Protein AF-A0A1Y4D441-F1 (afdb_monomer)

Structure (mmCIF, N/CA/C/O backbone):
data_AF-A0A1Y4D441-F1
#
_entry.id   AF-A0A1Y4D441-F1
#
loop_
_atom_site.group_PDB
_atom_site.id
_atom_site.type_symbol
_atom_site.label_atom_id
_atom_site.label_alt_id
_atom_site.label_comp_id
_atom_site.label_asym_id
_atom_site.label_entity_id
_atom_site.label_seq_id
_atom_site.pdbx_PDB_ins_code
_atom_site.Cartn_x
_atom_site.Cartn_y
_atom_site.Cartn_z
_atom_site.occupancy
_atom_site.B_iso_or_equiv
_atom_site.auth_seq_id
_atom_site.auth_comp_id
_atom_site.auth_asym_id
_atom_site.auth_atom_id
_atom_site.pdbx_PDB_model_num
ATOM 1 N N . MET A 1 1 ? 36.727 7.474 -5.753 1.00 64.50 1 MET A N 1
ATOM 2 C CA . MET A 1 1 ? 35.677 7.053 -4.798 1.00 64.50 1 MET A CA 1
ATOM 3 C C . MET A 1 1 ? 34.719 6.131 -5.535 1.00 64.50 1 MET A C 1
ATOM 5 O O . MET A 1 1 ? 34.261 6.515 -6.604 1.00 64.50 1 MET A O 1
ATOM 9 N N . ALA A 1 2 ? 34.480 4.909 -5.050 1.00 69.69 2 ALA A N 1
ATOM 10 C CA . ALA A 1 2 ? 33.515 4.010 -5.684 1.00 69.69 2 ALA A CA 1
ATOM 11 C C . ALA A 1 2 ? 32.107 4.611 -5.554 1.00 69.69 2 ALA A C 1
ATOM 13 O O . ALA A 1 2 ? 31.704 4.992 -4.457 1.00 69.69 2 ALA A O 1
ATOM 14 N N . ARG A 1 3 ? 31.375 4.732 -6.666 1.00 70.62 3 ARG A N 1
ATOM 15 C CA . ARG A 1 3 ? 29.980 5.189 -6.640 1.00 70.62 3 ARG A CA 1
ATOM 16 C C . ARG A 1 3 ? 29.168 4.163 -5.836 1.00 70.62 3 ARG A C 1
ATOM 18 O O . ARG A 1 3 ? 29.227 2.983 -6.191 1.00 70.62 3 ARG A O 1
ATOM 25 N N . PRO A 1 4 ? 28.430 4.562 -4.785 1.00 75.06 4 PRO A N 1
ATOM 26 C CA . PRO A 1 4 ? 27.561 3.641 -4.065 1.00 75.06 4 PRO A CA 1
ATOM 27 C C . PRO A 1 4 ? 26.627 2.946 -5.058 1.00 75.06 4 PRO A C 1
ATOM 29 O O . PRO A 1 4 ? 26.014 3.609 -5.901 1.00 75.06 4 PRO A O 1
ATOM 32 N N . LYS A 1 5 ? 26.541 1.612 -4.998 1.00 70.62 5 LYS A N 1
ATOM 33 C CA . LYS A 1 5 ? 25.556 0.869 -5.789 1.00 70.62 5 LYS A CA 1
ATOM 34 C C . LYS A 1 5 ? 24.178 1.230 -5.251 1.00 70.62 5 LYS A C 1
ATOM 36 O O . LYS A 1 5 ? 23.801 0.805 -4.161 1.00 70.62 5 LYS A O 1
ATOM 41 N N . LYS A 1 6 ? 23.462 2.058 -6.001 1.00 73.12 6 LYS A N 1
ATOM 42 C CA . LYS A 1 6 ? 22.105 2.462 -5.668 1.00 73.12 6 LYS A CA 1
ATOM 43 C C . LYS A 1 6 ? 21.176 1.255 -5.829 1.00 73.12 6 LYS A C 1
ATOM 45 O O . LYS A 1 6 ? 21.192 0.630 -6.885 1.00 73.12 6 LYS A O 1
ATOM 50 N N . LYS A 1 7 ? 20.437 0.901 -4.772 1.00 79.44 7 LYS A N 1
ATOM 51 C CA . LYS A 1 7 ? 19.600 -0.312 -4.738 1.00 79.44 7 LYS A CA 1
ATOM 52 C C . LYS A 1 7 ? 18.243 -0.127 -5.430 1.00 79.44 7 LYS A C 1
ATOM 54 O O . LYS A 1 7 ? 17.817 -1.035 -6.129 1.00 79.44 7 LYS A O 1
ATOM 59 N N . GLY A 1 8 ? 17.616 1.045 -5.314 1.00 86.44 8 GLY A N 1
ATOM 60 C CA . GLY A 1 8 ? 16.330 1.335 -5.957 1.00 86.44 8 GLY A CA 1
ATOM 61 C C . GLY A 1 8 ? 16.261 2.676 -6.687 1.00 86.44 8 GLY A C 1
ATOM 62 O O . GLY A 1 8 ? 17.275 3.310 -7.007 1.00 86.44 8 GLY A O 1
ATOM 63 N N . LEU A 1 9 ? 15.034 3.085 -6.993 1.00 88.75 9 LEU A N 1
ATOM 64 C CA . LEU A 1 9 ? 14.713 4.282 -7.763 1.00 88.75 9 LEU A CA 1
ATOM 65 C C . LEU A 1 9 ? 14.533 5.502 -6.842 1.00 88.75 9 LEU A C 1
ATOM 67 O O . LEU A 1 9 ? 14.065 5.360 -5.722 1.00 88.75 9 LEU A O 1
ATOM 71 N N . ASP A 1 10 ? 14.895 6.706 -7.317 1.00 89.44 10 ASP A N 1
ATOM 72 C CA . ASP A 1 10 ? 14.573 7.964 -6.589 1.00 89.44 10 ASP A CA 1
ATOM 73 C C . ASP A 1 10 ? 13.129 8.413 -6.855 1.00 89.44 10 ASP A C 1
ATOM 75 O O . ASP A 1 10 ? 12.592 9.271 -6.164 1.00 89.44 10 ASP A O 1
ATOM 79 N N . TYR A 1 11 ? 12.524 7.872 -7.911 1.00 90.56 11 TYR A N 1
ATOM 80 C CA . TYR A 1 11 ? 11.172 8.158 -8.356 1.00 90.56 11 TYR A CA 1
ATOM 81 C C . TYR A 1 11 ? 10.647 6.948 -9.126 1.00 90.56 11 TYR A C 1
ATOM 83 O O . TYR A 1 11 ? 11.420 6.209 -9.737 1.00 90.56 11 TYR A O 1
ATOM 91 N N . PHE A 1 12 ? 9.334 6.768 -9.148 1.00 90.50 12 PHE A N 1
ATOM 92 C CA . PHE A 1 12 ? 8.683 5.743 -9.955 1.00 90.50 12 PHE A CA 1
ATOM 93 C C . PHE A 1 12 ? 7.477 6.348 -10.682 1.00 90.50 1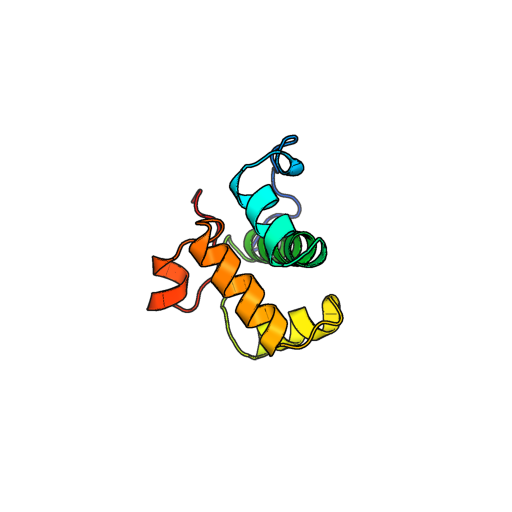2 PHE A C 1
ATOM 95 O O . PHE A 1 12 ? 6.873 7.303 -10.182 1.00 90.50 12 PHE A O 1
ATOM 102 N N . PRO A 1 13 ? 7.139 5.853 -11.884 1.00 90.25 13 PRO A N 1
ATOM 103 C CA . PRO A 1 13 ? 5.973 6.331 -12.607 1.00 90.25 13 PRO A CA 1
ATOM 104 C C . PRO A 1 13 ? 4.694 5.887 -11.892 1.00 90.25 13 PRO A C 1
ATOM 106 O O . PRO A 1 13 ? 4.534 4.721 -11.536 1.00 90.25 13 PRO A O 1
ATOM 109 N N . VAL A 1 14 ? 3.763 6.823 -11.722 1.00 90.50 14 VAL A N 1
ATOM 110 C CA . VAL A 1 14 ? 2.411 6.558 -11.226 1.00 90.50 14 VAL A CA 1
ATOM 111 C C . VAL A 1 14 ? 1.420 7.073 -12.254 1.00 90.50 14 VAL A C 1
ATOM 113 O O . VAL A 1 14 ? 1.553 8.200 -12.734 1.00 90.50 14 VAL A O 1
ATOM 116 N N . ASP A 1 15 ? 0.412 6.264 -12.576 1.00 92.00 15 ASP A N 1
ATOM 117 C CA . ASP A 1 15 ? -0.639 6.681 -13.495 1.00 92.00 15 ASP A CA 1
ATOM 118 C C . ASP A 1 15 ? -1.349 7.934 -12.974 1.00 92.00 15 ASP A C 1
ATOM 120 O O . ASP A 1 15 ? -1.841 7.983 -11.844 1.00 92.00 15 ASP A O 1
ATOM 124 N N . THR A 1 16 ? -1.500 8.940 -13.833 1.00 93.50 16 THR A N 1
ATOM 125 C CA . THR A 1 16 ? -2.197 10.191 -13.489 1.00 93.50 16 THR A CA 1
ATOM 126 C C . THR A 1 16 ? -3.667 9.964 -13.121 1.00 93.50 16 THR A C 1
ATOM 128 O O . THR A 1 16 ? -4.272 10.769 -12.412 1.00 93.50 16 THR A O 1
ATOM 131 N N . ASN A 1 17 ? -4.246 8.838 -13.548 1.00 94.44 17 ASN A N 1
ATOM 132 C CA . ASN A 1 17 ? -5.608 8.424 -13.228 1.00 94.44 17 ASN A CA 1
ATOM 133 C C . ASN A 1 17 ? -5.705 7.500 -11.994 1.00 94.44 17 ASN A C 1
ATOM 135 O O . ASN A 1 17 ? -6.783 6.955 -11.743 1.00 94.44 17 ASN A O 1
ATOM 139 N N . ILE A 1 18 ? -4.640 7.328 -11.198 1.00 94.88 18 ILE A N 1
ATOM 140 C CA . ILE A 1 18 ? -4.616 6.421 -10.033 1.00 94.88 18 ILE A CA 1
ATOM 141 C C . ILE A 1 18 ? -5.790 6.652 -9.070 1.00 94.88 18 ILE A C 1
ATOM 143 O O . ILE A 1 18 ? -6.389 5.706 -8.562 1.00 94.88 18 ILE A O 1
ATOM 147 N N . LEU A 1 19 ? -6.203 7.908 -8.884 1.00 94.19 19 LEU A N 1
ATOM 148 C CA . LEU A 1 19 ? -7.339 8.269 -8.031 1.00 94.19 19 LEU A CA 1
ATOM 149 C C . LEU A 1 19 ? -8.696 7.800 -8.588 1.00 94.19 19 LEU A C 1
ATOM 151 O O . LEU A 1 19 ? -9.661 7.656 -7.833 1.00 94.19 19 LEU A O 1
ATOM 155 N N . GLN A 1 20 ? -8.777 7.552 -9.896 1.00 94.50 20 GLN A N 1
ATOM 156 C CA . GLN A 1 20 ? -9.950 7.026 -10.595 1.00 94.50 20 GLN A CA 1
ATOM 157 C C . GLN A 1 20 ? -9.925 5.493 -10.708 1.00 94.50 20 GLN A C 1
ATOM 159 O O . GLN A 1 20 ? -10.965 4.889 -10.995 1.00 94.50 20 GLN A O 1
ATOM 164 N N . ASN A 1 21 ? -8.779 4.853 -10.439 1.00 95.12 21 ASN A N 1
ATOM 165 C CA . ASN A 1 21 ? -8.626 3.403 -10.483 1.00 95.12 21 ASN A CA 1
ATOM 166 C C . ASN A 1 21 ? -9.682 2.717 -9.596 1.00 95.12 21 ASN A C 1
ATOM 168 O O . ASN A 1 21 ? -9.870 3.054 -8.423 1.00 95.12 21 ASN A O 1
ATOM 172 N N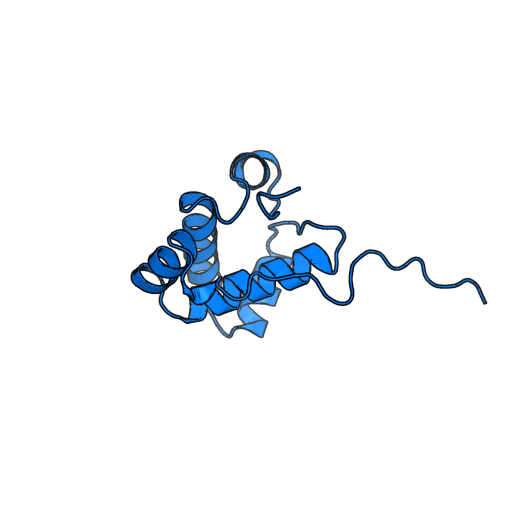 . LYS A 1 22 ? -10.387 1.724 -10.155 1.00 96.31 22 LYS A N 1
ATOM 173 C CA . LYS A 1 22 ? -11.496 1.033 -9.475 1.00 96.31 22 LYS A CA 1
ATOM 174 C C . LYS A 1 22 ? -11.062 0.379 -8.155 1.00 96.31 22 LYS A C 1
ATOM 176 O O . LYS A 1 22 ? -11.841 0.402 -7.204 1.00 96.31 22 LYS A O 1
ATOM 181 N N . LYS A 1 23 ? -9.848 -0.178 -8.081 1.00 95.69 23 LYS A N 1
ATOM 182 C CA . LYS A 1 23 ? -9.294 -0.813 -6.872 1.00 95.69 23 LYS A CA 1
ATOM 183 C C . LYS A 1 23 ? -8.990 0.236 -5.801 1.00 95.69 23 LYS A C 1
ATOM 185 O O . LYS A 1 23 ? -9.483 0.118 -4.685 1.00 95.69 23 LYS A O 1
ATOM 190 N N . VAL A 1 24 ? -8.314 1.325 -6.174 1.00 96.31 24 VAL A N 1
ATOM 191 C CA . VAL A 1 24 ? -8.011 2.452 -5.270 1.00 96.31 24 VAL A CA 1
ATOM 192 C C . VAL A 1 24 ? -9.289 3.105 -4.735 1.00 96.31 24 VAL A C 1
ATOM 194 O O . VAL A 1 24 ? -9.409 3.377 -3.543 1.00 96.31 24 VAL A O 1
ATOM 197 N N . ARG A 1 25 ? -10.309 3.301 -5.580 1.00 97.44 25 ARG A N 1
ATOM 198 C CA . ARG A 1 25 ? -11.613 3.819 -5.134 1.00 97.44 25 ARG A CA 1
ATOM 199 C C . ARG A 1 25 ? -12.311 2.884 -4.144 1.00 97.44 25 ARG A C 1
ATOM 201 O O . ARG A 1 25 ? -12.948 3.366 -3.210 1.00 97.44 25 ARG A O 1
ATOM 208 N N . ARG A 1 26 ? -12.205 1.562 -4.332 1.00 97.50 26 ARG A N 1
ATOM 209 C CA . ARG A 1 26 ? -12.741 0.562 -3.390 1.00 97.50 26 ARG A CA 1
ATOM 210 C C . ARG A 1 26 ? -11.987 0.574 -2.062 1.00 97.50 26 ARG A C 1
ATOM 212 O O . ARG A 1 26 ? -12.647 0.531 -1.029 1.00 97.50 26 ARG A O 1
ATOM 219 N N . LEU A 1 27 ? -10.658 0.693 -2.098 1.00 97.62 27 LEU A N 1
ATOM 220 C CA . LEU A 1 27 ? -9.814 0.836 -0.910 1.00 97.62 27 LEU A CA 1
ATOM 221 C C . LEU A 1 27 ? -10.256 2.051 -0.089 1.00 97.62 27 LEU A C 1
ATOM 223 O O . LEU A 1 27 ? -10.664 1.902 1.059 1.00 97.62 27 LEU A O 1
ATOM 227 N N . LYS A 1 28 ? -10.317 3.227 -0.727 1.00 96.38 28 LYS A N 1
ATOM 228 C CA . LYS A 1 28 ? -10.749 4.477 -0.084 1.00 96.38 28 LYS A CA 1
ATOM 229 C C . LYS A 1 28 ? -12.149 4.395 0.517 1.00 96.38 28 LYS A C 1
ATOM 231 O O . LYS A 1 28 ? -12.400 4.955 1.575 1.00 96.38 28 LYS A O 1
ATOM 236 N N . ARG A 1 29 ? -13.075 3.699 -0.151 1.00 96.81 29 ARG A N 1
ATOM 237 C CA . ARG A 1 29 ? -14.447 3.525 0.345 1.00 96.81 29 ARG A CA 1
ATOM 238 C C . ARG A 1 29 ? -14.520 2.646 1.598 1.00 96.81 29 ARG A C 1
ATOM 240 O O . ARG A 1 29 ? -15.427 2.842 2.394 1.00 96.81 29 ARG A O 1
ATOM 247 N N . ARG A 1 30 ? -13.634 1.656 1.733 1.00 96.25 30 ARG A N 1
ATOM 248 C CA . ARG A 1 30 ? -13.673 0.662 2.820 1.00 96.25 30 ARG A CA 1
ATOM 249 C C . ARG A 1 30 ? -12.805 1.041 4.018 1.00 96.25 30 ARG A C 1
ATOM 251 O O . ARG A 1 30 ? -13.222 0.796 5.137 1.00 96.25 30 ARG A O 1
ATOM 258 N N . ALA A 1 31 ? -11.637 1.630 3.773 1.00 95.06 31 ALA A N 1
ATOM 259 C CA . ALA A 1 31 ? -10.631 1.929 4.795 1.00 95.06 31 ALA A CA 1
ATOM 260 C C . ALA A 1 31 ? -10.254 3.424 4.860 1.00 95.06 31 ALA A C 1
ATOM 262 O O . ALA A 1 31 ? -9.287 3.811 5.509 1.00 95.06 31 ALA A O 1
ATOM 263 N N . GLY A 1 32 ? -11.015 4.287 4.180 1.00 94.44 32 GLY A N 1
ATOM 264 C CA . GLY A 1 32 ? -10.808 5.731 4.207 1.00 94.44 32 GLY A CA 1
ATOM 265 C C . GLY A 1 32 ? -9.622 6.211 3.370 1.00 94.44 32 GLY A C 1
ATOM 266 O O . GLY A 1 32 ? -8.969 5.466 2.639 1.00 94.44 32 GLY A O 1
ATOM 267 N N . HIS A 1 33 ? -9.361 7.515 3.444 1.00 94.62 33 HIS A N 1
ATOM 268 C CA . HIS A 1 33 ? -8.309 8.157 2.656 1.00 94.62 33 HIS A CA 1
ATOM 269 C C . HIS A 1 33 ? -6.902 7.774 3.114 1.00 94.62 33 HIS A C 1
ATOM 271 O O . HIS A 1 33 ? -6.005 7.717 2.275 1.00 94.62 33 HIS A O 1
ATOM 277 N N . VAL A 1 34 ? -6.7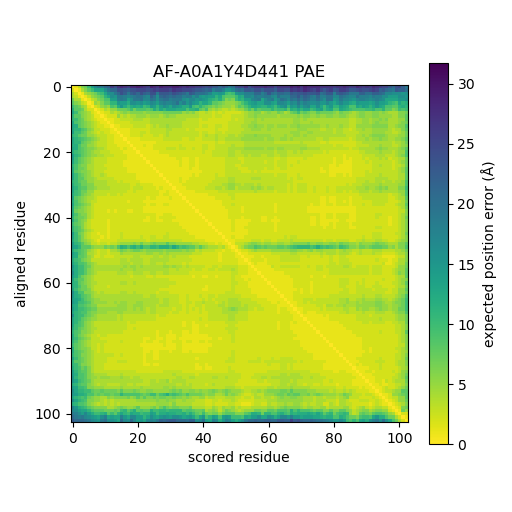18 7.462 4.399 1.00 95.50 34 VAL A N 1
ATOM 278 C CA . VAL A 1 34 ? -5.395 7.114 4.928 1.00 95.50 34 VAL A CA 1
ATOM 279 C C . VAL A 1 34 ? -4.888 5.792 4.357 1.00 95.50 34 VAL A C 1
ATOM 281 O O . VAL A 1 34 ? -3.713 5.687 4.033 1.00 95.50 34 VAL A O 1
ATOM 284 N N . ALA A 1 35 ? -5.777 4.841 4.060 1.00 95.88 35 ALA A N 1
ATOM 285 C CA . ALA A 1 35 ? -5.395 3.617 3.360 1.00 95.88 35 ALA A CA 1
ATOM 286 C C . ALA A 1 35 ? -4.765 3.887 1.981 1.00 95.88 35 ALA A C 1
ATOM 288 O O . ALA A 1 35 ? -3.901 3.140 1.534 1.00 95.88 35 ALA A O 1
ATOM 289 N N . PHE A 1 36 ? -5.162 4.964 1.293 1.00 96.12 36 PHE A N 1
ATOM 290 C CA . PHE A 1 36 ? -4.509 5.358 0.042 1.00 96.12 36 PHE A CA 1
ATOM 291 C C . PHE A 1 36 ? -3.115 5.958 0.271 1.00 96.12 36 PHE A C 1
ATOM 293 O O . PHE A 1 36 ? -2.221 5.706 -0.533 1.00 96.12 36 PHE A O 1
ATOM 300 N N . VAL A 1 37 ? -2.926 6.718 1.354 1.00 96.00 37 VAL A N 1
ATOM 301 C CA . VAL A 1 37 ? -1.607 7.238 1.748 1.00 96.00 37 VAL A CA 1
ATOM 302 C C . VAL A 1 37 ? -0.672 6.079 2.085 1.00 96.00 37 VAL A C 1
ATOM 304 O O . VAL A 1 37 ? 0.408 6.001 1.513 1.00 96.00 37 VAL A O 1
ATOM 307 N N . LEU A 1 38 ? -1.133 5.125 2.900 1.00 96.94 38 LEU A N 1
ATOM 308 C CA . LEU A 1 38 ? -0.405 3.897 3.227 1.00 96.94 38 LEU A CA 1
ATOM 309 C C . LEU A 1 38 ? -0.039 3.096 1.968 1.00 96.94 38 LEU A C 1
ATOM 311 O O . LEU A 1 38 ? 1.100 2.670 1.814 1.00 96.94 38 LEU A O 1
ATOM 315 N N . TYR A 1 39 ? -0.978 2.939 1.030 1.00 96.06 39 TYR A N 1
ATOM 316 C CA . TYR A 1 39 ? -0.708 2.267 -0.243 1.00 96.06 39 TYR A CA 1
ATOM 317 C C . TYR A 1 39 ? 0.419 2.948 -1.034 1.00 96.06 39 TYR A C 1
ATOM 319 O O . TYR A 1 39 ? 1.312 2.271 -1.537 1.00 96.06 39 TYR A O 1
ATOM 327 N N . LEU A 1 40 ? 0.393 4.281 -1.140 1.00 95.19 40 LEU A N 1
ATOM 328 C CA . LEU A 1 40 ? 1.454 5.031 -1.815 1.00 95.19 40 LEU A CA 1
ATOM 329 C C . LEU A 1 40 ? 2.790 4.944 -1.074 1.00 95.19 40 LEU A C 1
ATOM 331 O O . LEU A 1 40 ? 3.808 4.777 -1.738 1.00 95.19 40 LEU A O 1
ATOM 335 N N . GLN A 1 41 ? 2.787 5.018 0.259 1.00 95.50 41 GLN A N 1
ATOM 336 C CA . GLN A 1 41 ? 3.995 4.886 1.075 1.00 95.50 41 GLN A CA 1
ATOM 337 C C . GLN A 1 41 ? 4.686 3.542 0.813 1.00 95.50 41 GLN A C 1
ATOM 339 O O . GLN A 1 41 ? 5.857 3.511 0.450 1.00 95.50 41 GLN A O 1
ATOM 344 N N . ILE A 1 42 ? 3.932 2.441 0.860 1.00 95.50 42 ILE A N 1
ATOM 345 C CA . ILE A 1 42 ? 4.472 1.102 0.595 1.00 95.50 42 ILE A CA 1
ATOM 346 C C . ILE A 1 42 ? 5.022 0.994 -0.834 1.00 95.50 42 ILE A C 1
ATOM 348 O O . ILE A 1 42 ? 6.065 0.377 -1.048 1.00 95.50 42 ILE A O 1
ATOM 352 N N . LEU A 1 43 ? 4.360 1.598 -1.832 1.00 94.88 43 LEU A N 1
ATOM 353 C CA . LEU A 1 43 ? 4.908 1.644 -3.191 1.00 94.88 43 LEU A CA 1
ATOM 354 C C . LEU A 1 43 ? 6.244 2.395 -3.233 1.00 94.88 43 LEU A C 1
ATOM 356 O O . LEU A 1 43 ? 7.186 1.887 -3.840 1.00 94.88 43 LEU A O 1
ATOM 360 N N . CYS A 1 44 ? 6.347 3.558 -2.581 1.00 93.81 44 CYS A N 1
ATOM 361 C CA . CYS A 1 44 ? 7.609 4.288 -2.463 1.00 93.81 44 CYS A CA 1
ATOM 362 C C . CYS A 1 44 ? 8.708 3.390 -1.886 1.00 93.81 44 CYS A C 1
ATOM 364 O O . CYS A 1 44 ? 9.778 3.285 -2.486 1.00 93.81 44 CYS A O 1
ATOM 366 N N . ASP A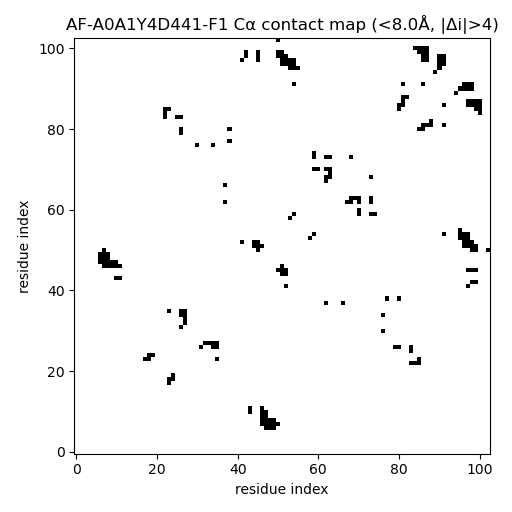 1 45 ? 8.420 2.686 -0.793 1.00 94.00 45 ASP A N 1
ATOM 367 C CA . ASP A 1 45 ? 9.393 1.824 -0.124 1.00 94.00 45 ASP A CA 1
ATOM 368 C C . ASP A 1 45 ? 9.795 0.633 -1.001 1.00 94.00 45 ASP A C 1
ATOM 370 O O . ASP A 1 45 ? 10.977 0.294 -1.079 1.00 94.00 45 ASP A O 1
ATOM 374 N N . CYS A 1 46 ? 8.846 0.040 -1.735 1.00 93.06 46 CYS A N 1
ATOM 375 C CA . CYS A 1 46 ? 9.131 -1.015 -2.706 1.00 93.06 46 CYS A CA 1
ATOM 376 C C . CYS A 1 46 ? 10.099 -0.514 -3.780 1.00 93.06 46 CYS A C 1
ATOM 378 O O . CYS A 1 46 ? 11.149 -1.117 -4.000 1.00 93.06 46 CYS A O 1
ATOM 380 N N . TYR A 1 47 ? 9.790 0.599 -4.448 1.00 92.38 47 TYR A N 1
ATOM 381 C CA . TYR A 1 47 ? 10.626 1.110 -5.537 1.00 92.38 47 TYR A CA 1
ATOM 382 C C . TYR A 1 47 ? 11.973 1.664 -5.050 1.00 92.38 47 TYR A C 1
ATOM 384 O O . TYR A 1 47 ? 12.967 1.554 -5.775 1.00 92.38 47 TYR A O 1
ATOM 392 N N . ALA A 1 48 ? 12.050 2.177 -3.821 1.00 91.88 48 ALA A N 1
ATOM 393 C CA . ALA A 1 48 ? 13.303 2.584 -3.187 1.00 91.88 48 ALA A CA 1
ATOM 394 C C . ALA A 1 48 ? 14.206 1.385 -2.824 1.00 91.88 48 ALA A C 1
ATOM 396 O O . ALA A 1 48 ? 15.433 1.518 -2.839 1.00 91.88 48 ALA A O 1
ATOM 397 N N . ASN A 1 49 ? 13.623 0.203 -2.574 1.00 87.81 49 ASN A N 1
ATOM 398 C CA . ASN A 1 49 ? 14.320 -0.983 -2.062 1.00 87.81 49 ASN A CA 1
ATOM 399 C C . ASN A 1 49 ? 14.361 -2.187 -3.023 1.00 87.81 49 ASN A C 1
ATOM 401 O O . ASN A 1 49 ? 14.496 -3.325 -2.582 1.00 87.81 49 ASN A O 1
ATOM 405 N N . SER A 1 50 ? 14.400 -1.964 -4.340 1.00 83.88 50 SER A N 1
ATOM 406 C CA . SER A 1 50 ? 14.507 -3.029 -5.369 1.00 83.88 50 SER A CA 1
ATOM 407 C C . SER A 1 50 ? 13.191 -3.769 -5.669 1.00 83.88 50 SER A C 1
ATOM 409 O O . SER A 1 50 ? 13.192 -4.971 -5.917 1.00 83.88 50 SER A O 1
ATOM 411 N N . TYR A 1 51 ? 12.087 -3.020 -5.732 1.00 88.19 51 TYR A N 1
ATOM 412 C CA . TYR A 1 51 ? 10.740 -3.420 -6.176 1.00 88.19 51 TYR A CA 1
ATOM 413 C C . TYR A 1 51 ? 9.906 -4.267 -5.205 1.00 88.19 51 TYR A C 1
ATOM 415 O O . TYR A 1 51 ? 8.783 -4.660 -5.531 1.00 88.19 51 TYR A O 1
ATOM 423 N N . PHE A 1 52 ? 10.400 -4.512 -3.997 1.00 91.31 52 PHE A N 1
ATOM 424 C CA . PHE A 1 52 ? 9.635 -5.188 -2.960 1.00 91.31 52 PHE A CA 1
ATOM 425 C C . PHE A 1 52 ? 10.103 -4.775 -1.566 1.00 91.31 52 PHE A C 1
ATOM 427 O O . PHE A 1 52 ? 11.232 -4.316 -1.391 1.00 91.31 52 PHE A O 1
ATOM 434 N N . VAL A 1 53 ? 9.241 -4.979 -0.576 1.00 93.50 53 VAL A N 1
ATOM 435 C CA . VAL A 1 53 ? 9.574 -4.861 0.849 1.00 93.50 53 VAL A CA 1
ATOM 436 C C . VAL A 1 53 ? 9.119 -6.104 1.594 1.00 93.50 53 VAL A C 1
ATOM 438 O O . VAL A 1 53 ? 8.138 -6.749 1.217 1.00 93.50 53 VAL A O 1
ATOM 441 N N . LYS A 1 54 ? 9.846 -6.459 2.652 1.00 94.12 54 LYS A N 1
ATOM 442 C CA . LYS A 1 54 ? 9.474 -7.574 3.521 1.00 94.12 54 LYS A CA 1
ATOM 443 C C . LYS A 1 54 ? 8.437 -7.099 4.539 1.00 94.12 54 LYS A C 1
ATOM 445 O O . LYS A 1 54 ? 8.616 -6.063 5.164 1.00 94.12 54 LYS A O 1
ATOM 450 N N . TRP A 1 55 ? 7.376 -7.871 4.716 1.00 95.06 55 TRP A N 1
ATOM 451 C CA . TRP A 1 55 ? 6.283 -7.611 5.645 1.00 95.06 55 TRP A CA 1
ATOM 452 C C . TRP A 1 55 ? 6.572 -8.180 7.044 1.00 95.06 55 TRP A C 1
ATOM 454 O O . TRP A 1 55 ? 5.924 -9.120 7.506 1.00 95.06 55 TRP A O 1
ATOM 464 N N . ASN A 1 56 ? 7.584 -7.636 7.720 1.00 93.94 56 ASN A N 1
ATOM 465 C CA . ASN A 1 56 ? 7.968 -8.018 9.086 1.00 93.94 56 ASN A CA 1
ATOM 466 C C . ASN A 1 56 ? 7.463 -7.017 10.143 1.00 93.94 56 ASN A C 1
ATOM 468 O O . ASN A 1 56 ? 6.921 -5.968 9.804 1.00 93.94 56 ASN A O 1
ATOM 472 N N . ASP A 1 57 ? 7.655 -7.355 11.423 1.00 94.00 57 ASP A N 1
ATOM 473 C CA . ASP A 1 57 ? 7.281 -6.500 12.560 1.00 94.00 57 ASP A CA 1
ATOM 474 C C . ASP A 1 57 ? 7.968 -5.129 12.505 1.00 94.00 57 ASP A C 1
ATOM 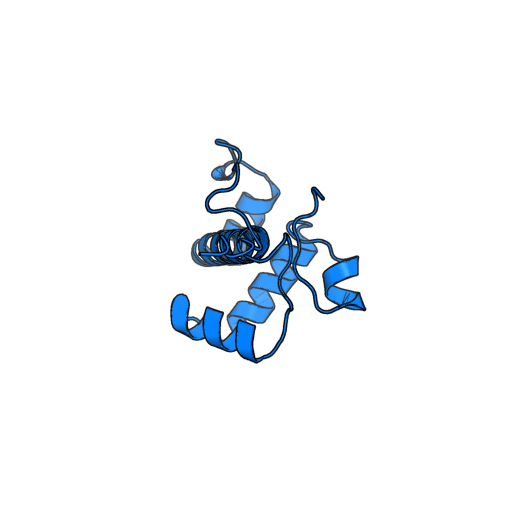476 O O . ASP A 1 57 ? 7.305 -4.111 12.661 1.00 94.00 57 ASP A O 1
ATOM 480 N N . ASP A 1 58 ? 9.265 -5.085 12.184 1.00 95.25 58 ASP A N 1
ATOM 481 C CA . ASP A 1 58 ? 10.010 -3.820 12.109 1.00 95.25 58 ASP A CA 1
ATOM 482 C C . ASP A 1 58 ? 9.400 -2.853 11.083 1.00 95.25 58 ASP A C 1
ATOM 484 O O . ASP A 1 58 ? 9.236 -1.667 11.360 1.00 95.25 58 ASP A O 1
ATOM 488 N N . TYR A 1 59 ? 9.020 -3.360 9.904 1.00 95.12 59 TYR A N 1
ATOM 489 C CA . TYR A 1 59 ? 8.406 -2.534 8.867 1.00 95.12 59 TYR A CA 1
ATOM 490 C C . TYR A 1 59 ? 6.979 -2.104 9.239 1.00 95.12 59 TYR A C 1
ATOM 492 O O . TYR A 1 59 ? 6.568 -0.986 8.928 1.00 95.12 59 TYR A O 1
ATOM 500 N N . ARG A 1 60 ? 6.218 -2.955 9.944 1.00 94.69 60 ARG A N 1
ATOM 501 C CA . ARG A 1 60 ? 4.905 -2.575 10.493 1.00 94.69 60 ARG A CA 1
ATOM 502 C C . ARG A 1 60 ? 5.030 -1.436 11.501 1.00 94.69 6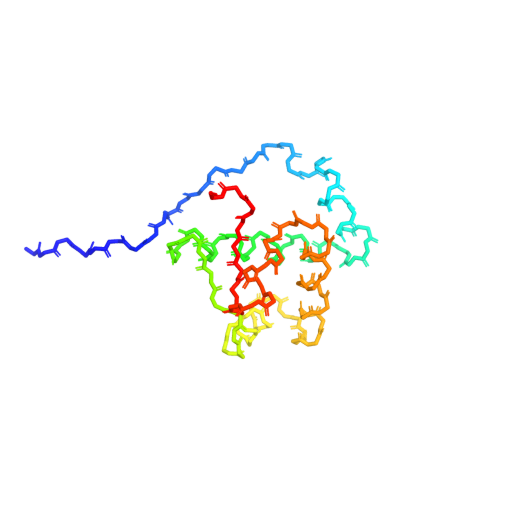0 ARG A C 1
ATOM 504 O O . ARG A 1 60 ? 4.251 -0.485 11.425 1.00 94.69 60 ARG A O 1
ATOM 511 N N . LEU A 1 61 ? 6.020 -1.509 12.386 1.00 94.88 61 LEU A N 1
ATOM 512 C CA . LEU A 1 61 ? 6.299 -0.475 13.374 1.00 94.88 61 LEU A CA 1
ATOM 513 C C . LEU A 1 61 ? 6.714 0.844 12.704 1.00 94.88 61 LEU A C 1
ATOM 515 O O . LEU A 1 61 ? 6.157 1.889 13.025 1.00 94.88 61 LEU A O 1
ATOM 519 N N . GLU A 1 62 ? 7.606 0.799 11.710 1.00 95.31 62 GLU A N 1
ATOM 520 C CA . GLU A 1 62 ? 8.014 1.984 10.937 1.00 95.31 62 GLU A CA 1
ATOM 521 C C . GLU A 1 62 ? 6.817 2.656 10.233 1.00 95.31 62 GLU A C 1
ATOM 523 O O . GLU A 1 62 ? 6.667 3.883 10.241 1.00 95.31 62 GLU A O 1
ATOM 528 N N . LEU A 1 63 ? 5.910 1.862 9.655 1.00 95.38 63 LEU A N 1
ATOM 529 C CA . LEU A 1 63 ? 4.677 2.378 9.054 1.00 95.38 63 LEU A CA 1
ATOM 530 C C . LEU A 1 63 ? 3.718 2.970 10.098 1.00 95.38 63 LEU A C 1
ATOM 532 O O . LEU A 1 63 ? 3.087 3.996 9.840 1.00 95.38 63 LEU A O 1
ATOM 536 N N . SER A 1 64 ? 3.618 2.340 11.268 1.00 94.62 64 SER A N 1
ATOM 537 C CA . SER A 1 64 ? 2.809 2.816 12.395 1.00 94.62 64 SER A CA 1
ATOM 538 C C . SER A 1 64 ? 3.286 4.177 12.890 1.00 94.62 64 SER A C 1
ATOM 540 O O . SER A 1 64 ? 2.482 5.099 13.030 1.00 94.62 64 SER A O 1
ATOM 542 N N . GLU A 1 65 ? 4.598 4.340 13.056 1.00 94.44 65 GLU A N 1
ATOM 543 C CA . GLU A 1 65 ? 5.212 5.598 13.478 1.00 94.44 65 GLU A CA 1
ATOM 544 C C . GLU A 1 65 ? 5.100 6.690 12.408 1.00 94.44 65 GLU A C 1
ATOM 546 O O . GLU A 1 65 ? 4.808 7.840 12.729 1.00 94.44 65 GLU A O 1
ATOM 551 N N . SER A 1 66 ? 5.294 6.350 11.131 1.00 92.19 66 SER A N 1
ATOM 552 C CA . SER A 1 66 ? 5.277 7.339 10.042 1.00 92.19 66 SER A CA 1
ATOM 553 C C . SER A 1 66 ? 3.881 7.859 9.690 1.00 92.19 66 SER A C 1
ATOM 555 O O . SER A 1 66 ? 3.747 9.011 9.273 1.00 92.19 66 SER A O 1
ATOM 557 N N . ILE A 1 67 ? 2.843 7.028 9.830 1.00 91.94 67 ILE A N 1
ATOM 558 C CA . ILE A 1 67 ? 1.457 7.369 9.462 1.00 91.94 67 ILE A CA 1
ATOM 559 C C . ILE A 1 67 ? 0.590 7.641 10.707 1.00 91.94 67 ILE A C 1
ATOM 561 O O . ILE A 1 67 ? -0.550 8.086 10.574 1.00 91.94 67 ILE A O 1
ATOM 565 N N . GLU A 1 68 ? 1.131 7.426 11.910 1.00 93.50 68 GLU A N 1
ATOM 566 C CA . GLU A 1 68 ? 0.446 7.579 13.202 1.00 93.50 68 GLU A CA 1
ATOM 567 C C . GLU A 1 68 ? -0.816 6.696 13.313 1.00 93.50 68 GLU A C 1
ATOM 569 O O . GLU A 1 68 ? -1.867 7.110 13.810 1.00 93.50 68 GLU A O 1
ATOM 574 N N . ILE A 1 69 ? -0.728 5.450 12.833 1.00 94.06 69 ILE A N 1
ATOM 575 C CA . ILE A 1 69 ? -1.816 4.460 12.870 1.00 94.06 69 ILE A CA 1
ATOM 576 C C . ILE A 1 69 ? -1.340 3.189 13.561 1.00 94.06 69 ILE A C 1
ATOM 578 O O . ILE A 1 69 ? -0.262 2.697 13.280 1.00 94.06 69 ILE A O 1
ATOM 582 N N . GLN A 1 70 ? -2.193 2.609 14.405 1.00 94.88 70 GLN A N 1
ATOM 583 C CA . GLN A 1 70 ? -1.905 1.348 15.091 1.00 94.88 70 GLN A CA 1
ATOM 584 C C . GLN A 1 70 ? -1.611 0.199 14.112 1.00 94.88 70 GLN A C 1
ATOM 586 O O . GLN A 1 70 ? -2.297 0.043 13.097 1.00 94.88 70 GLN A O 1
ATOM 591 N N . GLU A 1 71 ? -0.653 -0.657 14.465 1.00 94.19 71 GLU A N 1
ATOM 592 C CA . GLU A 1 71 ? -0.213 -1.789 13.636 1.00 94.19 71 GLU A CA 1
ATOM 593 C C . GLU A 1 71 ? -1.369 -2.714 13.220 1.00 94.19 71 GLU A C 1
ATOM 595 O O . GLU A 1 71 ? -1.450 -3.106 12.056 1.00 94.19 71 GLU A O 1
ATOM 600 N N . ASP A 1 72 ? -2.326 -2.974 14.118 1.00 94.75 72 ASP A N 1
ATOM 601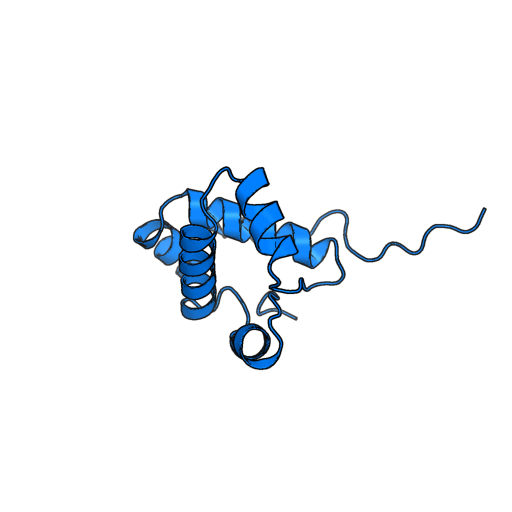 C CA . ASP A 1 72 ? -3.519 -3.783 13.827 1.00 94.75 72 ASP A CA 1
ATOM 602 C C . ASP A 1 72 ? -4.371 -3.199 12.688 1.00 94.75 72 ASP A C 1
ATOM 604 O O . ASP A 1 72 ? -4.937 -3.925 11.866 1.00 94.75 72 ASP A O 1
ATOM 608 N N . GLU A 1 73 ? -4.501 -1.872 12.635 1.00 95.31 73 GLU A N 1
ATOM 609 C CA . GLU A 1 73 ? -5.246 -1.191 11.575 1.00 95.31 73 GLU A CA 1
ATOM 610 C C . GLU A 1 73 ? -4.455 -1.191 10.266 1.00 95.31 73 GLU A C 1
ATOM 612 O O . GLU A 1 73 ? -5.029 -1.442 9.204 1.00 95.31 73 GLU A O 1
ATOM 617 N N . ILE A 1 74 ? -3.134 -1.005 10.331 1.00 95.94 74 ILE A N 1
ATOM 618 C CA . ILE A 1 74 ? -2.240 -1.150 9.176 1.00 95.94 74 ILE A CA 1
ATOM 619 C C . ILE A 1 74 ? -2.355 -2.556 8.584 1.00 95.94 74 ILE A C 1
ATOM 621 O O . ILE A 1 74 ? -2.535 -2.698 7.372 1.00 95.94 74 ILE A O 1
ATOM 625 N N . GLU A 1 75 ? -2.327 -3.597 9.416 1.00 95.56 75 GLU A N 1
ATOM 626 C CA . GLU A 1 75 ? -2.441 -4.977 8.957 1.00 95.56 75 GLU A CA 1
ATOM 627 C C . GLU A 1 75 ? -3.779 -5.225 8.250 1.00 95.56 75 GLU A C 1
ATOM 629 O O . GLU A 1 75 ? -3.808 -5.775 7.143 1.00 95.56 75 GLU A O 1
ATOM 634 N N . LYS A 1 76 ? -4.894 -4.756 8.823 1.00 96.38 76 LYS A N 1
ATOM 635 C CA . LYS A 1 76 ? -6.216 -4.839 8.177 1.00 96.38 76 LYS A CA 1
ATOM 636 C C . LYS A 1 76 ? -6.235 -4.120 6.828 1.00 96.38 76 LYS A C 1
ATOM 638 O O . LYS A 1 76 ? -6.791 -4.646 5.859 1.00 96.38 76 LYS A O 1
ATOM 643 N N . MET A 1 77 ? -5.634 -2.932 6.741 1.00 97.12 77 MET A N 1
ATOM 644 C CA . MET A 1 77 ? -5.565 -2.164 5.497 1.00 97.12 77 MET A CA 1
ATOM 645 C C . MET A 1 77 ? -4.722 -2.874 4.436 1.00 97.12 77 MET A C 1
ATOM 647 O O . MET A 1 77 ? -5.153 -2.955 3.286 1.00 97.12 77 MET A O 1
ATOM 651 N N . VAL A 1 78 ? -3.565 -3.428 4.801 1.00 96.56 78 VAL A N 1
ATOM 652 C CA . VAL A 1 78 ? -2.689 -4.156 3.871 1.00 96.56 78 VAL A CA 1
ATOM 653 C C . VAL A 1 78 ? -3.350 -5.439 3.375 1.00 96.56 78 VAL A C 1
ATOM 655 O O . VAL A 1 78 ? -3.378 -5.674 2.166 1.00 96.56 78 VAL A O 1
ATOM 658 N N . ARG A 1 79 ? -3.994 -6.214 4.256 1.00 96.38 79 ARG A N 1
ATOM 659 C CA . ARG A 1 79 ? -4.789 -7.387 3.849 1.00 96.38 79 ARG A CA 1
ATOM 660 C C . ARG A 1 79 ? -5.888 -7.004 2.855 1.00 96.38 79 ARG A C 1
ATOM 662 O O . ARG A 1 79 ? -6.052 -7.662 1.830 1.00 96.38 79 ARG A O 1
ATOM 669 N N . LEU A 1 80 ? -6.571 -5.879 3.079 1.00 97.25 80 LEU A N 1
ATOM 670 C CA . LEU A 1 80 ? -7.549 -5.351 2.126 1.00 97.25 80 LEU A CA 1
ATOM 671 C C . LEU A 1 80 ? -6.911 -4.949 0.780 1.00 97.25 80 LEU A C 1
ATOM 673 O O . LEU A 1 80 ? -7.533 -5.132 -0.268 1.00 97.25 80 LEU A O 1
ATOM 677 N N . MET A 1 81 ? -5.698 -4.391 0.772 1.00 96.62 81 MET A N 1
ATOM 678 C CA . MET A 1 81 ? -4.982 -4.063 -0.469 1.00 96.62 81 MET A CA 1
ATOM 679 C C . MET A 1 81 ? -4.635 -5.323 -1.270 1.00 96.62 81 MET A C 1
ATOM 681 O O . MET A 1 81 ? -4.837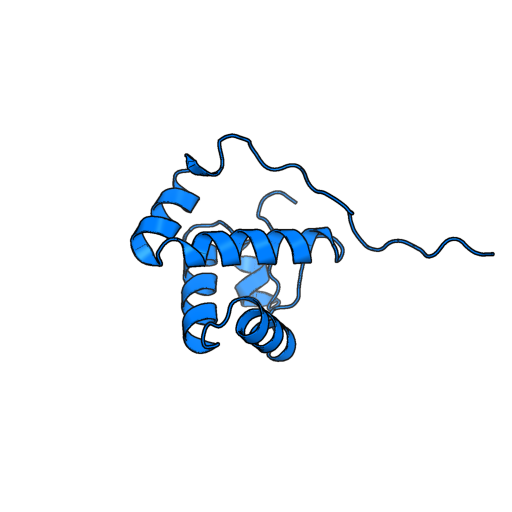 -5.341 -2.488 1.00 96.62 81 MET A O 1
ATOM 685 N N . VAL A 1 82 ? -4.195 -6.387 -0.595 1.00 96.00 82 VAL A N 1
ATOM 686 C CA . VAL A 1 82 ? -3.963 -7.709 -1.197 1.00 96.00 82 VAL A CA 1
ATOM 687 C C . VAL A 1 82 ? -5.270 -8.291 -1.749 1.00 96.00 82 VAL A C 1
ATOM 689 O O . VAL A 1 82 ? -5.316 -8.747 -2.890 1.00 96.00 82 VAL A O 1
ATOM 692 N N . ASP A 1 83 ? -6.380 -8.178 -1.015 1.00 95.88 83 ASP A N 1
ATOM 693 C CA . ASP A 1 83 ? -7.705 -8.615 -1.479 1.00 95.88 83 ASP A CA 1
ATOM 694 C C . ASP A 1 83 ? -8.227 -7.856 -2.701 1.00 95.88 83 ASP A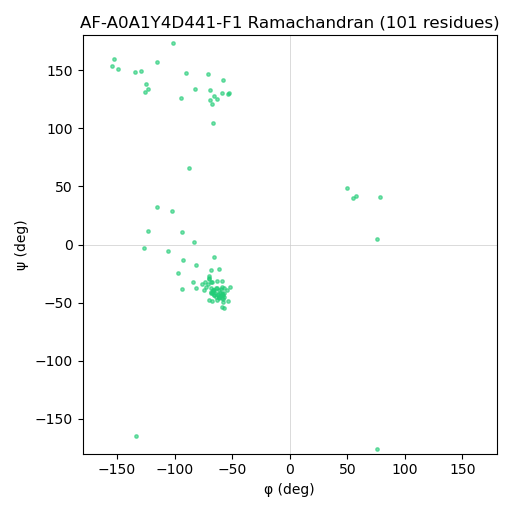 C 1
ATOM 696 O O . ASP A 1 83 ? -8.958 -8.399 -3.532 1.00 95.88 83 ASP A O 1
ATOM 700 N N . LEU A 1 84 ? -7.852 -6.587 -2.836 1.00 95.62 84 LEU A N 1
ATOM 701 C CA . LEU A 1 84 ? -8.180 -5.770 -3.998 1.00 95.62 84 LEU A CA 1
ATOM 702 C C . LEU A 1 84 ? -7.213 -5.990 -5.172 1.00 95.62 84 LEU A C 1
ATOM 704 O O . LEU A 1 84 ? -7.384 -5.343 -6.211 1.00 95.62 84 LEU A O 1
ATOM 708 N N . ASN A 1 85 ? -6.240 -6.900 -5.043 1.00 94.19 85 ASN A N 1
ATOM 709 C CA . ASN A 1 85 ? -5.158 -7.143 -5.997 1.00 94.19 85 ASN A CA 1
ATOM 710 C C . ASN A 1 85 ? -4.363 -5.859 -6.300 1.00 94.19 85 ASN A C 1
ATOM 712 O O . ASN A 1 85 ? -4.090 -5.559 -7.467 1.00 94.19 85 ASN A O 1
ATOM 716 N N . LEU A 1 86 ? -4.106 -5.034 -5.280 1.00 94.38 86 LEU A N 1
ATOM 717 C CA . LEU A 1 86 ? -3.172 -3.903 -5.362 1.00 94.38 86 LEU A CA 1
ATOM 718 C C . LEU A 1 86 ? -1.728 -4.362 -5.115 1.00 94.38 86 LEU A C 1
ATOM 720 O O . LEU A 1 86 ? -0.813 -3.836 -5.743 1.00 94.38 86 LEU A O 1
ATOM 724 N N . PHE A 1 87 ? -1.559 -5.385 -4.277 1.00 95.06 87 PHE A N 1
ATOM 725 C CA . PHE A 1 87 ? -0.315 -6.127 -4.094 1.00 95.06 87 PHE A CA 1
ATOM 726 C C . PHE A 1 87 ? -0.484 -7.574 -4.549 1.00 95.06 87 PHE A C 1
ATOM 728 O O . PHE A 1 87 ? -1.611 -8.081 -4.608 1.00 95.06 87 PHE A O 1
ATOM 735 N N . ASP A 1 88 ? 0.629 -8.220 -4.890 1.00 92.88 88 ASP A N 1
ATOM 736 C CA . ASP A 1 88 ? 0.630 -9.631 -5.262 1.00 92.88 88 ASP A CA 1
ATOM 737 C C . ASP A 1 88 ? 0.292 -10.514 -4.051 1.00 92.88 88 ASP A C 1
ATOM 739 O O . ASP A 1 88 ? 0.973 -10.492 -3.024 1.00 92.88 88 ASP A O 1
ATOM 743 N N . ARG A 1 89 ? -0.785 -11.295 -4.176 1.00 92.81 89 ARG A N 1
ATOM 744 C CA . ARG A 1 89 ? -1.263 -12.175 -3.106 1.00 92.81 89 ARG A CA 1
ATOM 745 C C . ARG A 1 89 ? -0.313 -13.334 -2.836 1.00 92.81 89 ARG A C 1
ATOM 747 O O . ARG A 1 89 ? -0.096 -13.661 -1.676 1.00 92.81 89 ARG A O 1
ATOM 754 N N . ALA A 1 90 ? 0.232 -13.955 -3.879 1.00 90.62 90 ALA A N 1
ATOM 755 C CA . ALA A 1 90 ? 1.086 -15.122 -3.720 1.00 90.62 90 ALA A CA 1
ATOM 756 C C . ALA A 1 90 ? 2.392 -14.744 -3.011 1.00 90.62 90 ALA A C 1
ATOM 758 O O . ALA A 1 90 ? 2.842 -15.484 -2.142 1.00 90.62 90 ALA A O 1
ATOM 759 N N . MET A 1 91 ? 2.959 -13.581 -3.333 1.00 91.12 91 MET A N 1
ATOM 760 C CA . MET A 1 91 ? 4.149 -13.057 -2.661 1.00 91.12 91 MET A CA 1
ATOM 761 C C . MET A 1 91 ? 3.867 -12.663 -1.209 1.00 91.12 91 MET A C 1
ATOM 763 O O . MET A 1 91 ? 4.698 -12.910 -0.335 1.00 91.12 91 MET A O 1
ATOM 767 N N . PHE A 1 92 ? 2.691 -12.098 -0.930 1.00 92.50 92 PHE A N 1
ATOM 768 C CA . PHE A 1 92 ? 2.316 -11.749 0.436 1.00 92.50 92 PHE A CA 1
ATOM 769 C C . PHE A 1 92 ? 2.100 -12.991 1.308 1.00 92.50 92 PHE A C 1
ATOM 771 O O . PHE A 1 92 ? 2.666 -13.075 2.389 1.00 92.50 92 PHE A O 1
ATOM 778 N N . GLU A 1 93 ? 1.328 -13.972 0.832 1.00 89.88 93 GLU A N 1
ATOM 779 C CA . GLU A 1 93 ? 0.953 -15.153 1.623 1.00 89.88 93 GLU A CA 1
ATOM 780 C C . GLU A 1 93 ? 2.086 -16.180 1.770 1.00 89.88 93 GLU A C 1
ATOM 782 O O . GLU A 1 93 ? 2.177 -16.828 2.809 1.00 89.88 93 GLU A O 1
ATOM 787 N N . ASN A 1 94 ? 2.944 -16.352 0.756 1.00 88.50 94 ASN A N 1
ATOM 788 C CA . ASN A 1 94 ? 3.982 -17.393 0.779 1.00 88.50 94 ASN A CA 1
ATOM 789 C C . ASN A 1 94 ? 5.358 -16.889 1.229 1.00 88.50 94 ASN A C 1
ATOM 791 O O . ASN A 1 94 ? 6.189 -17.688 1.664 1.00 88.50 94 ASN A O 1
ATOM 795 N N . ASN A 1 95 ? 5.632 -15.591 1.078 1.00 86.56 95 ASN A N 1
ATOM 796 C CA . ASN A 1 95 ? 6.972 -15.037 1.262 1.00 86.56 95 ASN A CA 1
ATOM 797 C C . ASN A 1 95 ? 7.014 -13.863 2.248 1.00 86.56 95 ASN A C 1
ATOM 799 O O . ASN A 1 95 ? 8.110 -13.359 2.498 1.00 86.56 95 ASN A O 1
ATOM 803 N N . ASP A 1 96 ? 5.868 -13.427 2.788 1.00 91.06 96 ASP A N 1
ATOM 804 C CA . ASP A 1 96 ? 5.737 -12.202 3.586 1.00 91.06 96 ASP A CA 1
ATOM 805 C C . ASP A 1 96 ? 6.374 -11.005 2.868 1.00 91.06 96 ASP A C 1
ATOM 807 O O . ASP A 1 96 ? 7.201 -10.279 3.423 1.00 91.06 96 ASP A O 1
ATOM 811 N N . VAL A 1 97 ? 6.050 -10.826 1.585 1.00 91.62 97 VAL A N 1
ATOM 812 C CA . VAL A 1 97 ? 6.603 -9.755 0.749 1.00 91.62 97 VAL A CA 1
ATOM 813 C C . VAL A 1 97 ? 5.483 -8.948 0.109 1.00 91.62 97 VAL A C 1
ATOM 815 O O . VAL A 1 97 ? 4.576 -9.495 -0.516 1.00 91.62 97 VAL A O 1
ATOM 818 N N . LEU A 1 98 ? 5.586 -7.624 0.210 1.00 90.56 98 LEU A N 1
ATOM 819 C CA . LEU A 1 98 ? 4.753 -6.698 -0.543 1.00 90.56 98 LEU A CA 1
ATOM 820 C C . LEU A 1 98 ? 5.485 -6.278 -1.810 1.00 90.56 98 LEU A C 1
ATOM 822 O O . LEU A 1 98 ? 6.624 -5.810 -1.779 1.00 90.56 98 LEU A O 1
ATOM 826 N N . THR A 1 99 ? 4.807 -6.454 -2.937 1.00 89.69 99 THR A N 1
ATOM 827 C CA . THR A 1 99 ? 5.283 -6.023 -4.244 1.00 89.69 99 THR A CA 1
ATOM 828 C C . THR A 1 99 ? 4.103 -5.664 -5.137 1.00 89.69 99 THR A C 1
ATOM 830 O O . THR A 1 99 ? 2.988 -6.174 -4.966 1.00 89.69 99 THR A O 1
ATOM 833 N N . SER A 1 100 ? 4.326 -4.738 -6.066 1.00 78.94 100 SER A N 1
ATOM 834 C CA . SER A 1 100 ? 3.291 -4.337 -7.013 1.00 78.94 100 SER A CA 1
ATOM 835 C C . SER A 1 100 ? 3.039 -5.457 -8.027 1.00 78.94 100 SER A C 1
ATOM 837 O O . SER A 1 100 ? 3.965 -6.146 -8.433 1.00 78.94 100 SER A O 1
ATOM 839 N N . VAL A 1 101 ? 1.795 -5.602 -8.484 1.00 69.69 101 VAL A N 1
ATOM 840 C CA . VAL A 1 101 ? 1.374 -6.684 -9.403 1.00 69.69 101 VAL A CA 1
ATOM 841 C C . VAL A 1 101 ? 2.024 -6.592 -10.801 1.00 69.69 101 VAL A C 1
ATOM 843 O O . VAL A 1 101 ? 1.906 -7.515 -11.594 1.00 69.69 101 VAL A O 1
ATOM 846 N N . ASN A 1 102 ? 2.688 -5.478 -11.126 1.00 58.16 102 ASN A N 1
ATOM 847 C CA . ASN A 1 102 ? 3.203 -5.162 -12.466 1.00 58.16 102 ASN A CA 1
ATOM 848 C C . ASN A 1 102 ? 4.722 -5.390 -12.630 1.00 58.16 102 ASN A C 1
ATOM 850 O O . ASN A 1 102 ? 5.349 -4.697 -13.433 1.00 58.16 102 ASN A O 1
ATOM 854 N N . ILE A 1 103 ? 5.318 -6.323 -11.881 1.00 50.47 103 ILE A N 1
ATOM 855 C CA . ILE A 1 103 ? 6.694 -6.788 -12.149 1.00 50.47 103 ILE A CA 1
ATOM 856 C C . ILE A 1 103 ? 6.677 -7.899 -13.194 1.00 50.47 103 ILE A C 1
ATOM 858 O O . ILE A 1 103 ? 5.829 -8.809 -13.066 1.00 50.47 103 ILE A O 1
#

Solvent-accessible surface area (backbone atoms only — not comparable to full-atom values): 5952 Å² total; per-residue (Å²): 130,85,77,77,83,74,69,40,45,98,71,77,93,71,68,94,57,48,82,72,33,70,52,53,46,52,46,34,73,75,60,35,68,62,45,52,51,52,52,50,51,54,50,52,51,11,40,42,54,59,53,33,41,67,68,46,72,70,53,42,49,53,50,20,67,75,70,75,43,59,53,71,58,52,51,55,47,51,54,49,36,33,74,55,61,59,26,36,53,67,44,36,77,76,64,39,24,48,30,60,69,85,118

Nearest PDB structures (foldseek):
  4mtd-assembly1_B  TM=5.468E-01  e=1.640E+00  Escherichia coli K-12
  5fd5-assembly2_B  TM=5.386E-01  e=1.743E+00  Rhizobium leguminosarum bv. viciae
  6ix7-assembly1_A  TM=5.149E-01  e=3.838E+00  Aspergillus flavus NRRL3357
  3eet-assembly2_B-3  TM=5.583E-01  e=7.483E+00  Streptomyces avermitilis

Radius of gyration: 13.99 Å; Cα contacts (8 Å, |Δi|>4): 118; chains: 1; bounding box: 50×28×29 Å

Sequence (103 aa):
MARPKKKGLDYFPVDTNILQNKKVRRLKRRAGHVAFVLYLQILCDCYANSYFVKWNDDYRLELSESIEIQEDEIEKMVRLMVDLNLFDRAMFENNDVLTSVNI

Secondary structure (DSSP, 8-state):
-PPP---S-S-----TTGGG-HHHHHHHHHHHHHHHHHHHHHHHHHHHTTSEEE--HHHHHHHHHHHT--HHHHHHHHHHHHHTTSB-HHHHHHH-EEEBTT-

Foldseek 3Di:
DDDPPQQFDPDDDDDPCCCVDPLNVVLCVPLNPLLVVLLVVQCNVCRSHNFKDAQDPVVLVVSCVVSVHDSVSSVVSVVSCVVSQQFPVCCCPPPNMTGGPPD

pLDDT: mean 91.12, std 8.49, range [50.47, 97.62]

Mean predicted aligned error: 4.45 Å